Protein AF-A0A662C3Q5-F1 (afdb_monomer_lite)

Sequence (156 aa):
MKKIIKYILVFLFLGVVYLVYSNYPRLNIVTGFASKSVASGVFLANRTQESVEKGDNDFSPISKAKNKVNLSERSVTSNIYGLKKRKAIYVDGLGAILVNGNFDPKKQFDIPYRNKAPKNLPFPYGVLPQIDNEFVNIDYQVLNEAVNNAFDKGDE

pLDDT: mean 92.53, std 7.57, range [48.12, 98.62]

Foldseek 3Di:
DVVVVVVVVVVVVVVVVVVCVVCQVVQLVLFQVLFQQLLQCCVVVVDDSVCSLVPVQVDPPNNQKDWDADPVQSKIWIGHPPPDIWMWHQDPQVGIDTDDPPDDSPDDDDHDDDDPPADPDDPPVGDHDHDDDDDPPDPVVVVVVVVVVVDDPDPD

Secondary structure (DSSP, 8-state):
-HHHHHHHHHHHHHHHHHHHHHHGGGHHHHHHHHHHHHHHHHHTS---HHHHHHHTS-STTGGG-EEEEETTTTEEEEEETTEEEEEEEEETTTEEEEE-TT--TT----------PPPSSBTTTSSBPPP----TT--HHHHHHHHHHHS-----

Radius of gyration: 25.05 Å; chains: 1; bounding box: 54×50×73 Å

Structure (mmCIF, N/CA/C/O backbone):
data_AF-A0A662C3Q5-F1
#
_entry.id   AF-A0A662C3Q5-F1
#
loop_
_atom_site.group_PDB
_atom_site.id
_atom_site.type_symbol
_atom_site.label_atom_id
_atom_site.label_alt_id
_atom_site.label_comp_id
_atom_site.label_asym_id
_atom_site.label_entity_id
_atom_site.label_seq_id
_atom_site.pdbx_PDB_ins_code
_atom_site.Cartn_x
_atom_site.Cartn_y
_atom_site.Cartn_z
_atom_site.occupancy
_atom_site.B_iso_or_equiv
_atom_site.auth_seq_id
_atom_site.auth_comp_id
_atom_site.auth_asym_id
_atom_site.auth_atom_id
_atom_site.pdbx_PDB_model_num
ATOM 1 N N . MET A 1 1 ? -29.488 22.871 37.891 1.00 62.84 1 MET A N 1
ATOM 2 C CA . MET A 1 1 ? -28.095 22.567 37.477 1.00 62.84 1 MET A CA 1
ATOM 3 C C . MET A 1 1 ? -27.894 21.113 37.032 1.00 62.84 1 MET A C 1
ATOM 5 O O . MET A 1 1 ? -27.534 20.913 35.881 1.00 62.84 1 MET A O 1
ATOM 9 N N . LYS A 1 2 ? -28.212 20.088 37.846 1.00 70.94 2 LYS A N 1
ATOM 10 C CA . LYS A 1 2 ? -28.012 18.660 37.481 1.00 70.94 2 LYS A CA 1
ATOM 11 C C . LYS A 1 2 ? -28.716 18.206 36.181 1.00 70.94 2 LYS A C 1
ATOM 13 O O . LYS A 1 2 ? -28.163 17.407 35.435 1.00 70.94 2 LYS A O 1
ATOM 18 N N . LYS A 1 3 ? -29.908 18.744 35.877 1.00 80.19 3 LYS A N 1
ATOM 19 C CA . LYS A 1 3 ? -30.661 18.418 34.646 1.00 80.19 3 LYS A CA 1
ATOM 20 C C . LYS A 1 3 ? -29.983 18.946 33.371 1.00 80.19 3 LYS A C 1
ATOM 22 O O . LYS A 1 3 ? -29.932 18.230 32.384 1.00 80.19 3 LYS A O 1
ATOM 27 N N . ILE A 1 4 ? -29.413 20.153 33.411 1.00 90.00 4 ILE A N 1
ATOM 28 C CA . ILE A 1 4 ? -28.728 20.772 32.261 1.00 90.00 4 ILE A CA 1
ATOM 29 C C . ILE A 1 4 ? -27.438 20.010 31.934 1.00 90.00 4 ILE A C 1
ATOM 31 O O . ILE A 1 4 ? -27.214 19.658 30.783 1.00 90.00 4 ILE A O 1
ATOM 35 N N . ILE A 1 5 ? -26.649 19.658 32.957 1.00 93.31 5 ILE A N 1
ATOM 36 C CA . ILE A 1 5 ? -25.437 18.836 32.796 1.00 93.31 5 ILE A CA 1
ATOM 37 C C . ILE A 1 5 ? -25.773 17.479 32.161 1.00 93.31 5 ILE A C 1
ATOM 39 O O . ILE A 1 5 ? -25.057 17.026 31.272 1.00 93.31 5 ILE A O 1
ATOM 43 N N . LYS A 1 6 ? -26.894 16.854 32.555 1.00 93.06 6 LYS A N 1
ATOM 44 C CA . LYS A 1 6 ? -27.366 15.601 31.946 1.00 93.06 6 LYS A CA 1
ATOM 45 C C . LYS A 1 6 ? -27.648 15.765 30.448 1.00 93.06 6 LYS A C 1
ATOM 47 O O . LYS A 1 6 ? -27.221 14.921 29.670 1.00 93.06 6 LYS A O 1
ATOM 52 N N . TYR A 1 7 ? -28.328 16.836 30.035 1.00 94.25 7 TYR A N 1
ATOM 53 C CA . TYR A 1 7 ? -28.610 17.076 28.615 1.00 94.25 7 TYR A CA 1
ATOM 54 C C . TYR A 1 7 ? -27.348 17.386 27.804 1.00 94.25 7 TYR A C 1
ATOM 56 O O . TYR A 1 7 ? -27.207 16.867 26.701 1.00 94.25 7 TYR A O 1
ATOM 64 N N . ILE A 1 8 ? -26.401 18.147 28.365 1.00 95.69 8 ILE A N 1
ATOM 65 C CA . ILE A 1 8 ? -25.101 18.410 27.727 1.00 95.69 8 ILE A CA 1
ATOM 66 C C . ILE A 1 8 ? -24.321 17.104 27.529 1.00 95.69 8 ILE A C 1
ATOM 68 O O . ILE A 1 8 ? -23.802 16.865 26.443 1.00 95.69 8 ILE A O 1
ATOM 72 N N . LEU A 1 9 ? -24.282 16.229 28.540 1.00 95.88 9 LEU A N 1
ATOM 73 C CA . LEU A 1 9 ? -23.628 14.921 28.435 1.00 95.88 9 LEU A CA 1
ATOM 74 C C . LEU A 1 9 ? -24.273 14.033 27.367 1.00 95.88 9 LEU A C 1
ATOM 76 O O . LEU A 1 9 ? -23.558 13.390 26.605 1.00 95.88 9 LEU A O 1
ATOM 80 N N . VAL A 1 10 ? -25.606 14.016 27.281 1.00 96.50 10 VAL A N 1
ATOM 81 C CA . VAL A 1 10 ? -26.320 13.260 26.240 1.00 96.50 10 VAL A CA 1
ATOM 82 C C . VAL A 1 10 ? -26.017 13.822 24.852 1.00 96.50 10 VAL A C 1
ATOM 84 O O . VAL A 1 10 ? -25.733 13.053 23.938 1.00 96.50 10 VAL A O 1
ATOM 87 N N . PHE A 1 11 ? -26.023 15.146 24.689 1.00 96.81 11 PHE A N 1
ATOM 88 C CA . PHE A 1 11 ? -25.687 15.781 23.416 1.00 96.81 11 PHE A CA 1
ATOM 89 C C . PHE A 1 11 ? -24.241 15.486 22.995 1.00 96.81 11 PHE A C 1
ATOM 91 O O . PHE A 1 11 ? -23.999 15.094 21.855 1.00 96.81 11 PHE A O 1
ATOM 98 N N . LEU A 1 12 ? -23.288 15.589 23.927 1.00 97.00 12 LEU A N 1
ATOM 99 C CA . LEU A 1 12 ? -21.888 15.248 23.682 1.00 97.00 12 LEU A CA 1
ATOM 100 C C . LEU A 1 12 ? -21.734 13.771 23.295 1.00 97.00 12 LEU A C 1
ATOM 102 O O . LEU A 1 12 ? -21.034 13.457 22.335 1.00 97.00 12 LEU A O 1
ATOM 106 N N . PHE A 1 13 ? -22.425 12.872 23.999 1.00 97.44 13 PHE A N 1
ATOM 107 C CA . PHE A 1 13 ? -22.428 11.445 23.687 1.00 97.44 13 PHE A CA 1
ATOM 108 C C . PHE A 1 13 ? -22.960 11.172 22.274 1.00 97.44 13 PHE A C 1
ATOM 110 O O . PHE A 1 13 ? -22.309 10.467 21.504 1.00 97.44 13 PHE A O 1
ATOM 117 N N . LEU A 1 14 ? -24.090 11.778 21.895 1.00 97.81 14 LEU A N 1
ATOM 118 C CA . LEU A 1 14 ? -24.642 11.663 20.541 1.00 97.81 14 LEU A CA 1
ATOM 119 C C . LEU A 1 14 ? -23.678 12.213 19.481 1.00 97.81 14 LEU A C 1
ATOM 121 O O . LEU A 1 14 ? -23.505 11.590 18.434 1.00 97.81 14 LEU A O 1
ATOM 125 N N . GLY A 1 15 ? -23.000 13.327 19.771 1.00 97.69 15 GLY A N 1
ATOM 126 C CA . GLY A 1 15 ? -21.961 13.885 18.906 1.00 97.69 15 GLY A CA 1
ATOM 127 C C . GLY A 1 15 ? -20.800 12.912 18.679 1.00 97.69 15 GLY A C 1
ATOM 128 O O . GLY A 1 15 ? -20.399 12.683 17.537 1.00 97.69 15 GLY A O 1
ATOM 129 N N . VAL A 1 16 ? -20.300 12.273 19.741 1.00 96.94 16 VAL A N 1
ATOM 130 C CA . VAL A 1 16 ? -19.240 11.253 19.643 1.00 96.94 16 VAL A CA 1
ATOM 131 C C . VAL A 1 16 ? -19.711 10.044 18.835 1.00 96.94 16 VAL A C 1
ATOM 133 O O . VAL A 1 16 ? -18.994 9.597 17.939 1.00 96.94 16 VAL A O 1
ATOM 136 N N . VAL A 1 17 ? -20.920 9.537 19.095 1.00 97.31 17 VAL A N 1
ATOM 137 C CA . VAL A 1 17 ? -21.495 8.407 18.346 1.00 97.31 17 VAL A CA 1
ATOM 138 C C . VAL A 1 17 ? -21.590 8.734 16.856 1.00 97.31 17 VAL A C 1
ATOM 140 O O . VAL A 1 17 ? -21.173 7.925 16.027 1.00 97.31 17 VAL A O 1
ATOM 143 N N . TYR A 1 18 ? -22.066 9.930 16.504 1.00 97.00 18 TYR A N 1
ATOM 144 C CA . TYR A 1 18 ? -22.150 10.377 15.116 1.00 97.00 18 TYR A CA 1
ATOM 145 C C . TYR A 1 18 ? -20.771 10.479 14.447 1.00 97.00 18 TYR A C 1
ATOM 147 O O . TYR A 1 18 ? -20.586 10.000 13.323 1.00 97.00 18 TYR A O 1
ATOM 155 N N . LEU A 1 19 ? -19.776 11.054 15.132 1.00 96.00 19 LEU A N 1
ATOM 156 C CA . LEU A 1 19 ? -18.408 11.153 14.615 1.00 96.00 19 LEU A CA 1
ATOM 157 C C . LEU A 1 19 ? -17.785 9.775 14.384 1.00 96.00 19 LEU A C 1
ATOM 159 O O . LEU A 1 19 ? -17.185 9.547 13.333 1.00 96.00 19 LEU A O 1
ATOM 163 N N . VAL A 1 20 ? -17.953 8.842 15.323 1.00 93.25 20 VAL A N 1
ATOM 164 C CA . VAL A 1 20 ? -17.464 7.467 15.167 1.00 93.25 20 VAL A CA 1
ATOM 165 C C . VAL A 1 20 ? -18.172 6.790 14.000 1.00 93.25 20 VAL A C 1
ATOM 167 O O . VAL A 1 20 ? -17.503 6.277 13.108 1.00 93.25 20 VAL A O 1
ATOM 170 N N . TYR A 1 21 ? -19.504 6.836 13.955 1.00 94.81 21 TYR A N 1
ATOM 171 C CA . TYR A 1 21 ? -20.299 6.201 12.904 1.00 94.81 21 TYR A CA 1
ATOM 172 C C . TYR A 1 21 ? -19.930 6.709 11.503 1.00 94.81 21 TYR A C 1
ATOM 174 O O . TYR A 1 21 ? -19.677 5.912 10.600 1.00 94.81 21 TYR A O 1
ATOM 182 N N . SER A 1 22 ? -19.820 8.028 11.334 1.00 94.38 22 SER A N 1
ATOM 183 C CA . SER A 1 22 ? -19.489 8.653 10.047 1.00 94.38 22 SER A CA 1
ATOM 184 C C . SER A 1 22 ? -18.049 8.387 9.589 1.00 94.38 22 SER A C 1
ATOM 186 O O . SER A 1 22 ? -17.797 8.259 8.389 1.00 94.38 22 SER A O 1
ATOM 188 N N . ASN A 1 23 ? -17.092 8.262 10.515 1.00 92.00 23 ASN A N 1
ATOM 189 C CA . ASN A 1 23 ? -15.682 8.036 10.176 1.00 92.00 23 ASN A CA 1
ATOM 190 C C . ASN A 1 23 ? -15.285 6.554 10.124 1.00 92.00 23 ASN A C 1
ATOM 192 O O . ASN A 1 23 ? -14.289 6.213 9.485 1.00 92.00 23 ASN A O 1
ATOM 196 N N . TYR A 1 24 ? -16.049 5.652 10.738 1.00 92.50 24 TYR A N 1
ATOM 197 C CA . TYR A 1 24 ? -15.711 4.229 10.811 1.00 92.50 24 TYR A CA 1
ATOM 198 C C . TYR A 1 24 ? -15.526 3.544 9.440 1.00 92.50 24 TYR A C 1
ATOM 200 O O . TYR A 1 24 ? -14.585 2.754 9.298 1.00 92.50 24 TYR A O 1
ATOM 208 N N . PRO A 1 25 ? -16.324 3.842 8.391 1.00 92.00 25 PRO A N 1
ATOM 209 C CA . PRO A 1 25 ? -16.086 3.297 7.055 1.00 92.00 25 PRO A CA 1
ATOM 210 C C . PRO A 1 25 ? -14.756 3.748 6.438 1.00 92.00 25 PRO A C 1
ATOM 212 O O . PRO A 1 25 ? -14.136 2.972 5.711 1.00 92.00 25 PRO A O 1
ATOM 215 N N . ARG A 1 26 ? -14.278 4.960 6.765 1.00 93.62 26 ARG A N 1
ATOM 216 C CA . ARG A 1 26 ? -13.024 5.526 6.228 1.00 93.62 26 ARG A CA 1
ATOM 217 C C . ARG A 1 26 ? -11.806 4.710 6.644 1.00 93.62 26 ARG A C 1
ATOM 219 O O . ARG A 1 26 ? -10.853 4.602 5.880 1.00 93.62 26 ARG A O 1
ATOM 226 N N . LEU A 1 27 ? -11.868 4.050 7.802 1.00 94.94 27 LEU A N 1
ATOM 227 C CA . LEU A 1 27 ? -10.807 3.157 8.269 1.00 94.94 27 LEU A CA 1
ATOM 228 C C . LEU A 1 27 ? -10.529 2.006 7.285 1.00 94.94 27 LEU A C 1
ATOM 230 O O . LEU A 1 27 ? -9.403 1.525 7.242 1.00 94.94 27 LEU A O 1
ATOM 234 N N . ASN A 1 28 ? -11.507 1.593 6.462 1.00 94.00 28 ASN A N 1
ATOM 235 C CA . ASN A 1 28 ? -11.276 0.595 5.409 1.00 94.00 28 ASN A CA 1
ATOM 236 C C . ASN A 1 28 ? -10.279 1.077 4.354 1.00 94.00 28 ASN A C 1
ATOM 238 O O . ASN A 1 28 ? -9.499 0.272 3.853 1.00 94.00 28 ASN A O 1
ATOM 242 N N . ILE A 1 29 ? -10.332 2.365 4.007 1.00 94.94 29 ILE A N 1
ATOM 243 C CA . ILE A 1 29 ? -9.420 2.970 3.035 1.00 94.94 29 ILE A CA 1
ATOM 244 C C . ILE A 1 29 ? -8.031 3.040 3.654 1.00 94.94 29 ILE A C 1
ATOM 246 O O . ILE A 1 29 ? -7.075 2.615 3.023 1.00 94.94 29 ILE A O 1
ATOM 250 N N . VAL A 1 30 ? -7.933 3.472 4.915 1.00 96.94 30 VAL A N 1
ATOM 251 C CA . VAL A 1 30 ? -6.656 3.575 5.635 1.00 96.94 30 VAL A CA 1
ATOM 252 C C . VAL A 1 30 ? -5.921 2.238 5.666 1.00 96.94 30 VAL A C 1
ATOM 254 O O . VAL A 1 30 ? -4.784 2.129 5.217 1.00 96.94 30 VAL A O 1
ATOM 257 N N . THR A 1 31 ? -6.581 1.192 6.160 1.00 97.31 31 THR A N 1
ATOM 258 C CA . THR A 1 31 ? -5.940 -0.115 6.328 1.00 97.31 31 THR A CA 1
ATOM 259 C C . THR A 1 31 ? -5.805 -0.867 5.002 1.00 97.31 31 THR A C 1
ATOM 261 O O . THR A 1 31 ? -4.839 -1.605 4.809 1.00 97.31 31 THR A O 1
ATOM 264 N N . GLY A 1 32 ? -6.726 -0.667 4.055 1.00 97.31 32 GLY A N 1
ATOM 265 C CA . GLY A 1 32 ? -6.627 -1.221 2.703 1.00 97.31 32 GLY A CA 1
ATOM 266 C C . GLY A 1 32 ? -5.473 -0.613 1.907 1.00 97.31 32 GLY A C 1
ATOM 267 O O . GLY A 1 32 ? -4.665 -1.345 1.343 1.00 97.31 32 GLY A O 1
ATOM 268 N N . PHE A 1 33 ? -5.347 0.713 1.911 1.00 97.56 33 PHE A N 1
ATOM 269 C CA . PHE A 1 33 ? -4.244 1.410 1.257 1.00 97.56 33 PHE A CA 1
ATOM 270 C C . PHE A 1 33 ? -2.902 1.002 1.867 1.00 97.56 33 PHE A C 1
ATOM 272 O O . PHE A 1 33 ? -2.037 0.528 1.138 1.00 97.56 33 PHE A O 1
ATOM 279 N N . ALA A 1 34 ? -2.761 1.082 3.196 1.00 98.12 34 ALA A N 1
ATOM 280 C CA . ALA A 1 34 ? -1.510 0.749 3.876 1.00 98.12 34 ALA A CA 1
ATOM 281 C C . ALA A 1 34 ? -1.061 -0.695 3.587 1.00 98.12 34 ALA A C 1
ATOM 283 O O . ALA A 1 34 ? 0.083 -0.918 3.195 1.00 98.12 34 ALA A O 1
ATOM 284 N N . SER A 1 35 ? -1.969 -1.677 3.691 1.00 98.38 35 SER A N 1
ATOM 285 C CA . SER A 1 35 ? -1.626 -3.082 3.410 1.00 98.38 35 SER A CA 1
ATOM 286 C C . SER A 1 35 ? -1.203 -3.297 1.961 1.00 98.38 35 SER A C 1
ATOM 288 O O . SER A 1 35 ? -0.221 -3.995 1.716 1.00 98.38 35 SER A O 1
ATOM 290 N N . LYS A 1 36 ? -1.905 -2.690 0.997 1.00 98.19 36 LYS A N 1
ATOM 291 C CA . LYS A 1 36 ? -1.580 -2.827 -0.427 1.00 98.19 36 LYS A CA 1
ATOM 292 C C . LYS A 1 36 ? -0.280 -2.111 -0.799 1.00 98.19 36 LYS A C 1
ATOM 294 O O . LYS A 1 36 ? 0.522 -2.690 -1.527 1.00 98.19 36 LYS A O 1
ATOM 299 N N . SER A 1 37 ? -0.071 -0.901 -0.283 1.00 98.31 37 SER A N 1
ATOM 300 C CA . SER A 1 37 ? 1.146 -0.107 -0.479 1.00 98.31 37 SER A CA 1
ATOM 301 C C . SER A 1 37 ? 2.375 -0.862 0.035 1.00 98.31 37 SER A C 1
ATOM 303 O O . SER A 1 37 ? 3.280 -1.167 -0.741 1.00 98.31 37 SER A O 1
ATOM 305 N N . VAL A 1 38 ? 2.349 -1.319 1.297 1.00 98.62 38 VAL A N 1
ATOM 306 C CA . VAL A 1 38 ? 3.453 -2.103 1.879 1.00 98.62 38 VAL A CA 1
ATOM 307 C C . VAL A 1 38 ? 3.649 -3.432 1.149 1.00 98.62 38 VAL A C 1
ATOM 309 O O . VAL A 1 38 ? 4.785 -3.797 0.866 1.00 98.62 38 VAL A O 1
ATOM 312 N N . ALA A 1 39 ? 2.579 -4.148 0.783 1.00 98.62 39 ALA A N 1
ATOM 313 C C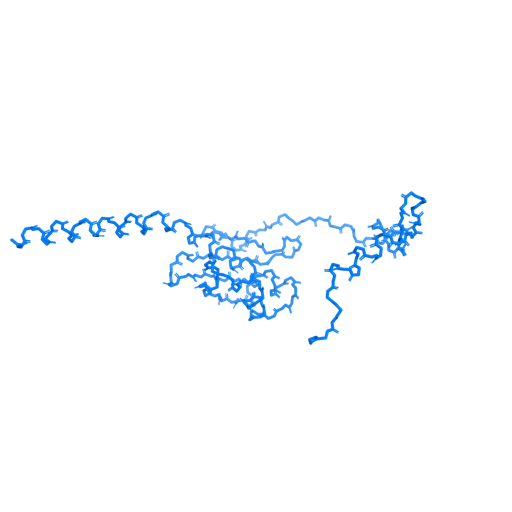A . ALA A 1 39 ? 2.715 -5.391 0.019 1.00 98.62 39 ALA A CA 1
ATOM 314 C C . ALA A 1 39 ? 3.388 -5.162 -1.342 1.00 98.62 39 ALA A C 1
ATOM 316 O O . ALA A 1 39 ? 4.239 -5.952 -1.744 1.00 98.62 39 ALA A O 1
ATOM 317 N N . SER A 1 40 ? 3.036 -4.081 -2.041 1.00 98.25 40 SER A N 1
ATOM 318 C CA . SER A 1 40 ? 3.673 -3.722 -3.307 1.00 98.25 40 SER A CA 1
ATOM 319 C C . SER A 1 40 ? 5.141 -3.358 -3.094 1.00 98.25 40 SER A C 1
ATOM 321 O O . SER A 1 40 ? 6.014 -3.942 -3.726 1.00 98.25 40 SER A O 1
ATOM 323 N N . GLY A 1 41 ? 5.444 -2.453 -2.164 1.00 98.25 41 GLY A N 1
ATOM 324 C CA . GLY A 1 41 ? 6.823 -2.037 -1.920 1.00 98.25 41 GLY A CA 1
ATOM 325 C C . GLY A 1 41 ? 7.733 -3.195 -1.496 1.00 98.25 41 GLY A C 1
ATOM 326 O O . GLY A 1 41 ? 8.841 -3.318 -2.011 1.00 98.25 41 GLY A O 1
ATOM 327 N N . VAL A 1 42 ? 7.245 -4.097 -0.640 1.00 98.44 42 VAL A N 1
ATOM 328 C CA . VAL A 1 42 ? 8.033 -5.238 -0.154 1.00 98.44 42 VAL A CA 1
ATOM 329 C C . VAL A 1 42 ? 8.192 -6.331 -1.211 1.00 98.44 42 VAL A C 1
ATOM 331 O O . VAL A 1 42 ? 9.307 -6.783 -1.444 1.00 98.44 42 VAL A O 1
ATOM 334 N N . PHE A 1 43 ? 7.108 -6.772 -1.860 1.00 98.38 43 PHE A N 1
ATOM 335 C CA . PHE A 1 43 ? 7.153 -7.963 -2.722 1.00 98.38 43 PHE A CA 1
ATOM 336 C C . PHE A 1 43 ? 7.358 -7.673 -4.211 1.00 98.38 43 PHE A C 1
ATOM 338 O O . PHE A 1 43 ? 7.813 -8.563 -4.927 1.00 98.38 43 PHE A O 1
ATOM 345 N N . LEU A 1 44 ? 7.013 -6.469 -4.685 1.00 97.19 44 LEU A N 1
ATOM 346 C CA . LEU A 1 44 ? 7.271 -6.045 -6.067 1.00 97.19 44 LEU A CA 1
ATOM 347 C C . LEU A 1 44 ? 8.600 -5.300 -6.175 1.00 97.19 44 LEU A C 1
ATOM 349 O O . LEU A 1 44 ? 9.404 -5.600 -7.051 1.00 97.19 44 LEU A O 1
ATOM 353 N N . ALA A 1 45 ? 8.803 -4.308 -5.305 1.00 97.50 45 ALA A N 1
ATOM 354 C CA . ALA A 1 45 ? 9.935 -3.388 -5.390 1.00 97.50 45 ALA A CA 1
ATOM 355 C C . ALA A 1 45 ? 11.128 -3.792 -4.508 1.00 97.50 45 ALA A C 1
ATOM 357 O O . ALA A 1 45 ? 12.134 -3.090 -4.505 1.00 97.50 45 ALA A O 1
ATOM 358 N N . ASN A 1 46 ? 11.033 -4.904 -3.767 1.00 97.38 46 ASN A N 1
ATOM 359 C CA . ASN A 1 46 ? 12.078 -5.397 -2.860 1.00 97.38 46 ASN A CA 1
ATOM 360 C C . ASN A 1 46 ? 12.564 -4.347 -1.839 1.00 97.38 46 ASN A C 1
ATOM 362 O O . ASN A 1 46 ? 13.728 -4.344 -1.441 1.00 97.38 46 ASN A O 1
ATOM 366 N N . ARG A 1 47 ? 11.676 -3.445 -1.406 1.00 97.94 47 ARG A N 1
ATOM 367 C CA . ARG A 1 47 ? 11.956 -2.451 -0.360 1.00 97.94 47 ARG A CA 1
ATOM 368 C C . ARG A 1 47 ? 11.700 -3.038 1.025 1.00 97.94 47 ARG A C 1
ATOM 370 O O . ARG A 1 47 ? 10.916 -3.971 1.199 1.00 97.94 47 ARG A O 1
ATOM 377 N N . THR A 1 48 ? 12.324 -2.455 2.044 1.00 98.25 48 THR A N 1
ATOM 378 C CA . THR A 1 48 ? 11.994 -2.776 3.438 1.00 98.25 48 THR A CA 1
ATOM 379 C C . THR A 1 48 ? 10.612 -2.228 3.801 1.00 98.25 48 THR A C 1
ATOM 381 O O . THR A 1 48 ? 10.174 -1.216 3.251 1.00 98.25 48 THR A O 1
ATOM 384 N N . GLN A 1 49 ? 9.929 -2.865 4.761 1.00 98.12 49 GLN A N 1
ATOM 385 C CA . GLN A 1 49 ? 8.654 -2.356 5.287 1.00 98.12 49 GLN A CA 1
ATOM 386 C C . GLN A 1 49 ? 8.792 -0.899 5.755 1.00 98.12 49 GLN A C 1
ATOM 388 O O . GLN A 1 49 ? 7.969 -0.062 5.401 1.00 98.12 49 GLN A O 1
ATOM 393 N N . GLU A 1 50 ? 9.859 -0.597 6.496 1.00 98.00 50 GLU A N 1
ATOM 394 C CA . GLU A 1 50 ? 10.121 0.735 7.042 1.00 98.00 50 GLU A CA 1
ATOM 395 C C . GLU A 1 50 ? 10.294 1.800 5.951 1.00 98.00 50 GLU A C 1
ATOM 397 O O . GLU A 1 50 ? 9.754 2.895 6.081 1.00 98.00 50 GLU A O 1
ATOM 402 N N . SER A 1 51 ? 10.992 1.480 4.854 1.00 98.12 51 SER A N 1
ATOM 403 C CA . SER A 1 51 ? 11.162 2.407 3.728 1.00 98.12 51 SER A CA 1
ATOM 404 C C . SER A 1 51 ? 9.818 2.804 3.118 1.00 98.12 51 SER A C 1
ATOM 406 O O . SER A 1 51 ? 9.614 3.969 2.792 1.00 98.12 51 SER A O 1
ATOM 408 N N . VAL A 1 52 ? 8.892 1.853 2.977 1.00 98.25 52 VAL A N 1
ATOM 409 C CA . VAL A 1 52 ? 7.550 2.126 2.440 1.00 98.25 52 VAL A CA 1
ATOM 410 C C . VAL A 1 52 ? 6.705 2.884 3.462 1.00 98.25 52 VAL A C 1
ATOM 412 O O . VAL A 1 52 ? 5.971 3.799 3.106 1.00 98.25 52 VAL A O 1
ATOM 415 N N . GLU A 1 53 ? 6.816 2.538 4.745 1.00 98.06 53 GLU A N 1
ATOM 416 C CA . GLU A 1 53 ? 6.087 3.219 5.817 1.00 98.06 53 GLU A CA 1
ATOM 417 C C . GLU A 1 53 ? 6.485 4.690 5.968 1.00 98.06 53 GLU A C 1
ATOM 419 O O . GLU A 1 53 ? 5.610 5.527 6.170 1.00 98.06 53 GLU A O 1
ATOM 424 N N . LYS A 1 54 ? 7.780 4.996 5.844 1.00 97.44 54 LYS A N 1
ATOM 425 C CA . LYS A 1 54 ? 8.328 6.351 5.989 1.00 97.44 54 LYS A CA 1
ATOM 426 C C . LYS A 1 54 ? 8.372 7.163 4.696 1.00 97.44 54 LYS A C 1
ATOM 428 O O . LYS A 1 54 ? 8.522 8.370 4.784 1.00 97.44 54 LYS A O 1
ATOM 433 N N . GLY A 1 55 ? 8.308 6.519 3.532 1.00 96.44 55 GLY A N 1
ATOM 434 C CA . GLY A 1 55 ? 8.361 7.206 2.239 1.00 96.44 55 GLY A CA 1
ATOM 435 C C . GLY A 1 55 ? 7.002 7.336 1.557 1.00 96.44 55 GLY A C 1
ATOM 436 O O . GLY A 1 55 ? 6.686 8.384 1.013 1.00 96.44 55 GLY A O 1
ATOM 437 N N . ASP A 1 56 ? 6.190 6.276 1.587 1.00 96.31 56 ASP A N 1
ATOM 438 C CA . ASP A 1 56 ? 4.974 6.195 0.767 1.00 96.31 56 ASP A CA 1
ATOM 439 C C . ASP A 1 56 ? 3.697 6.315 1.619 1.00 96.31 56 ASP A C 1
ATOM 441 O O . ASP A 1 56 ? 2.623 6.627 1.108 1.00 96.31 56 ASP A O 1
ATOM 445 N N . ASN A 1 57 ? 3.791 6.019 2.919 1.00 97.44 57 ASN A N 1
ATOM 446 C CA . ASN A 1 57 ? 2.665 5.948 3.856 1.00 97.44 57 ASN A CA 1
ATOM 447 C C . ASN A 1 57 ? 2.804 6.932 5.034 1.00 97.44 57 ASN A C 1
ATOM 449 O O . ASN A 1 57 ? 2.092 6.794 6.030 1.00 97.44 57 ASN A O 1
ATOM 453 N N . ASP A 1 58 ? 3.711 7.899 4.947 1.00 97.06 58 ASP A N 1
ATOM 454 C CA . ASP A 1 58 ? 4.099 8.815 6.027 1.00 97.06 58 ASP A CA 1
ATOM 455 C C . ASP A 1 58 ? 3.056 9.906 6.335 1.00 97.06 58 ASP A C 1
ATOM 457 O O . ASP A 1 58 ? 3.082 10.541 7.392 1.00 97.06 58 ASP A O 1
ATOM 461 N N . PHE A 1 59 ? 2.050 10.059 5.480 1.00 96.31 59 PHE A N 1
ATOM 462 C CA . PHE A 1 59 ? 0.989 11.044 5.644 1.00 96.31 59 PHE A CA 1
ATOM 463 C C . PHE A 1 59 ? -0.220 10.525 6.442 1.00 96.31 59 PHE A C 1
ATOM 465 O O . PHE A 1 59 ? -0.632 9.361 6.385 1.00 96.31 59 PHE A O 1
ATOM 472 N N . SER A 1 60 ? -0.861 11.427 7.192 1.00 94.38 60 SER A N 1
ATOM 473 C CA . SER A 1 60 ? -2.098 11.115 7.917 1.00 94.38 60 SER A CA 1
ATOM 474 C C . SER A 1 60 ? -3.282 10.970 6.947 1.00 94.38 60 SER A C 1
ATOM 476 O O . SER A 1 60 ? -3.426 11.785 6.040 1.00 94.38 60 SER A O 1
ATOM 478 N N . PRO A 1 61 ? -4.205 10.014 7.166 1.00 93.38 61 PRO A N 1
ATOM 479 C CA . PRO A 1 61 ? -4.276 9.078 8.294 1.00 93.38 61 PRO A CA 1
ATOM 480 C C . PRO A 1 61 ? -3.562 7.735 8.061 1.00 93.38 61 PRO A C 1
ATOM 482 O O . PRO A 1 61 ? -3.673 6.857 8.917 1.00 93.38 61 PRO A O 1
ATOM 485 N N . ILE A 1 62 ? -2.873 7.549 6.932 1.00 96.81 62 ILE A N 1
ATOM 486 C CA . ILE A 1 62 ? -2.238 6.279 6.553 1.00 96.81 62 ILE A CA 1
ATOM 487 C C . ILE A 1 62 ? -1.121 5.899 7.525 1.00 96.81 62 ILE A C 1
ATOM 489 O O . ILE A 1 62 ? -1.096 4.758 7.987 1.00 96.81 62 ILE A O 1
ATOM 493 N N . SER A 1 63 ? -0.300 6.865 7.938 1.00 96.12 63 SER A N 1
ATOM 494 C CA . SER A 1 63 ? 0.806 6.665 8.887 1.00 96.12 63 SER A CA 1
ATOM 495 C C . SER A 1 63 ? 0.379 6.141 10.262 1.00 96.12 63 SER A C 1
ATOM 497 O O . SER A 1 63 ? 1.197 5.643 11.031 1.00 96.12 63 SER A O 1
ATOM 499 N N . LYS A 1 64 ? -0.920 6.199 10.587 1.00 95.38 64 LYS A N 1
ATOM 500 C CA . LYS A 1 64 ? -1.486 5.649 11.832 1.00 95.38 64 LYS A CA 1
ATOM 501 C C . LYS A 1 64 ? -1.767 4.144 11.749 1.00 95.38 64 LYS A C 1
ATOM 503 O O . LYS A 1 64 ? -2.099 3.529 12.767 1.00 95.38 64 LYS A O 1
ATOM 508 N N . ALA A 1 65 ? -1.699 3.547 10.561 1.00 97.00 65 ALA A N 1
ATOM 509 C CA . ALA A 1 65 ? -1.880 2.116 10.380 1.00 97.00 65 ALA A CA 1
ATOM 510 C C . ALA A 1 65 ? -0.649 1.342 10.869 1.00 97.00 65 ALA A C 1
ATOM 512 O O . ALA A 1 65 ? 0.489 1.717 10.615 1.00 97.00 65 ALA A O 1
ATOM 513 N N . LYS A 1 66 ? -0.884 0.214 11.538 1.00 97.81 66 LYS A N 1
ATOM 514 C CA . LYS A 1 66 ? 0.154 -0.756 11.892 1.00 97.81 66 LYS A CA 1
ATOM 515 C C . LYS A 1 66 ? 0.142 -1.887 10.879 1.00 97.81 66 LYS A C 1
ATOM 517 O O . LYS A 1 66 ? -0.883 -2.565 10.749 1.00 97.81 66 LYS A O 1
ATOM 522 N N . ASN A 1 67 ? 1.269 -2.102 10.209 1.00 98.12 67 ASN A N 1
ATOM 523 C CA . ASN A 1 67 ? 1.423 -3.127 9.184 1.00 98.12 67 ASN A C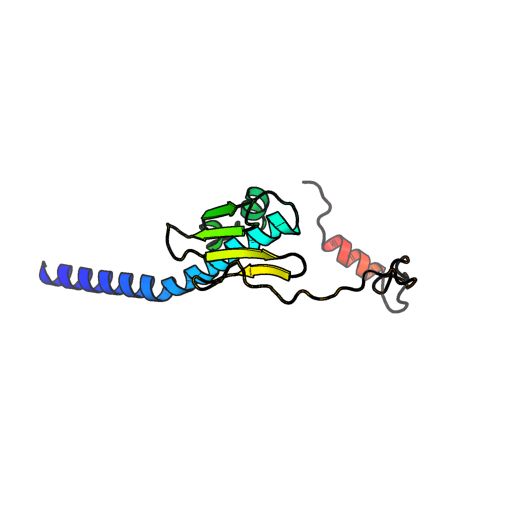A 1
ATOM 524 C C . ASN A 1 67 ? 2.226 -4.317 9.722 1.00 98.12 67 ASN A C 1
ATOM 526 O O . ASN A 1 67 ? 3.144 -4.169 10.526 1.00 98.12 67 ASN A O 1
ATOM 530 N N . LYS A 1 68 ? 1.866 -5.518 9.275 1.00 98.19 68 LYS A N 1
ATOM 531 C CA . LYS A 1 68 ? 2.585 -6.757 9.564 1.00 98.19 68 LYS A CA 1
ATOM 532 C C . LYS A 1 68 ? 2.808 -7.511 8.264 1.00 98.19 68 LYS A C 1
ATOM 534 O O . LYS A 1 68 ? 1.842 -8.000 7.672 1.00 98.19 68 LYS A O 1
ATOM 539 N N . VAL A 1 69 ? 4.067 -7.610 7.853 1.00 98.56 69 VAL A N 1
ATOM 540 C CA . VAL A 1 69 ? 4.499 -8.411 6.705 1.00 98.56 69 VAL A CA 1
ATOM 541 C C . VAL A 1 69 ? 4.606 -9.884 7.111 1.00 98.56 69 VAL A C 1
ATOM 543 O O . VAL A 1 69 ? 5.129 -10.220 8.171 1.00 98.56 69 VAL A O 1
ATOM 546 N N . ASN A 1 70 ? 4.104 -10.769 6.255 1.00 97.94 70 ASN A N 1
ATOM 547 C CA . ASN A 1 70 ? 4.322 -12.207 6.304 1.00 97.94 70 ASN A CA 1
ATOM 548 C C . ASN A 1 70 ? 5.018 -12.619 5.002 1.00 97.94 70 ASN A C 1
ATOM 550 O O . ASN A 1 70 ? 4.399 -12.619 3.937 1.00 97.94 70 ASN A O 1
ATOM 554 N N . LEU A 1 71 ? 6.306 -12.952 5.100 1.00 97.06 71 LEU A N 1
ATOM 555 C CA . LEU A 1 71 ? 7.132 -13.317 3.948 1.00 97.06 71 LEU A CA 1
ATOM 556 C C . LEU A 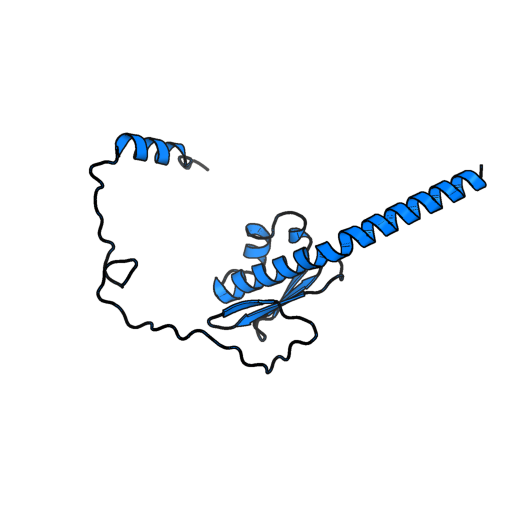1 71 ? 6.716 -14.662 3.343 1.00 97.06 71 LEU A C 1
ATOM 558 O O . LEU A 1 71 ? 6.708 -14.802 2.124 1.00 97.06 71 LEU A O 1
ATOM 562 N N . SER A 1 72 ? 6.312 -15.623 4.176 1.00 95.56 72 SER A N 1
ATOM 563 C CA . SER A 1 72 ? 5.934 -16.972 3.742 1.00 95.56 72 SER A CA 1
ATOM 564 C C . SER A 1 72 ? 4.639 -16.970 2.927 1.00 95.56 72 SER A C 1
ATOM 566 O O . SER A 1 72 ? 4.552 -17.622 1.895 1.00 95.56 72 SER A O 1
ATOM 568 N N . GLU A 1 73 ? 3.644 -16.189 3.352 1.00 94.25 73 GLU A N 1
ATOM 569 C CA . GLU A 1 73 ? 2.382 -16.014 2.615 1.00 94.25 73 GLU A CA 1
ATOM 570 C C . GLU A 1 73 ? 2.449 -14.915 1.544 1.00 94.25 73 GLU A C 1
ATOM 572 O O . GLU A 1 73 ? 1.436 -14.636 0.902 1.00 94.25 73 GLU A O 1
ATOM 577 N N . ARG A 1 74 ? 3.592 -14.226 1.411 1.00 97.00 74 ARG A N 1
ATOM 578 C CA . ARG A 1 74 ? 3.754 -13.003 0.606 1.00 97.00 74 ARG A CA 1
ATOM 579 C C . ARG A 1 74 ? 2.587 -12.031 0.807 1.00 97.00 74 ARG A C 1
ATOM 581 O O . ARG A 1 74 ? 1.938 -11.584 -0.139 1.00 97.00 74 ARG A O 1
ATOM 588 N N . SER A 1 75 ? 2.270 -11.747 2.070 1.00 97.69 75 SER A N 1
ATOM 589 C CA . SER A 1 75 ? 1.103 -10.947 2.439 1.00 97.69 75 SER A CA 1
ATOM 590 C C . SER A 1 75 ? 1.416 -9.869 3.463 1.00 97.69 75 SER A C 1
ATOM 592 O O . SER A 1 75 ? 2.382 -9.956 4.218 1.00 97.69 75 SER A O 1
ATOM 594 N N . VAL A 1 76 ? 0.575 -8.839 3.499 1.00 98.50 76 VAL A N 1
ATOM 595 C CA . VAL A 1 76 ? 0.629 -7.774 4.498 1.00 98.50 76 VAL A CA 1
ATOM 596 C C . VAL A 1 76 ? -0.741 -7.581 5.106 1.00 98.50 76 VAL A C 1
ATOM 598 O O . VAL A 1 76 ? -1.755 -7.507 4.417 1.00 98.50 76 VAL A O 1
ATOM 601 N N . THR A 1 77 ? -0.767 -7.493 6.426 1.00 98.06 77 THR A N 1
ATOM 602 C CA . THR A 1 77 ? -1.967 -7.191 7.193 1.00 98.06 77 THR A CA 1
ATOM 603 C C . THR A 1 77 ? -1.826 -5.836 7.859 1.00 98.06 77 THR A C 1
ATOM 605 O O . THR A 1 77 ? -0.843 -5.606 8.557 1.00 98.06 77 THR A O 1
ATOM 608 N N . SER A 1 78 ? -2.850 -4.996 7.738 1.00 98.06 78 SER A N 1
ATOM 609 C CA . SER A 1 78 ? -2.872 -3.663 8.338 1.00 98.06 78 SER A CA 1
ATOM 610 C C . SER A 1 78 ? -4.119 -3.448 9.178 1.00 98.06 78 SER A C 1
ATOM 612 O O . SER A 1 78 ? -5.205 -3.935 8.857 1.00 98.06 78 SER A O 1
ATOM 614 N N . ASN A 1 79 ? -3.966 -2.720 10.277 1.00 96.81 79 ASN A N 1
ATOM 615 C CA . ASN A 1 79 ? -5.061 -2.293 11.145 1.00 96.81 79 ASN A CA 1
ATOM 616 C C . ASN A 1 79 ? -4.738 -0.927 11.758 1.00 96.81 79 ASN A C 1
ATOM 618 O O . ASN A 1 79 ? -3.579 -0.527 11.799 1.00 96.81 79 ASN A O 1
ATOM 622 N N . ILE A 1 80 ? -5.752 -0.229 12.255 1.00 94.50 80 ILE A N 1
ATOM 623 C CA . ILE A 1 80 ? -5.577 1.035 12.976 1.00 94.50 80 ILE A CA 1
ATOM 624 C C . ILE A 1 80 ? -6.189 0.882 14.363 1.00 94.50 80 ILE A C 1
ATOM 626 O O . ILE A 1 80 ? -7.377 0.599 14.491 1.00 94.50 80 ILE A O 1
ATOM 630 N N . TYR A 1 81 ? -5.360 0.980 15.403 1.00 88.25 81 TYR A N 1
ATOM 631 C CA . TYR A 1 81 ? -5.761 0.737 16.797 1.00 88.25 81 TYR A CA 1
ATOM 632 C C . TYR A 1 81 ? -6.495 -0.606 17.018 1.00 88.25 81 TYR A C 1
ATOM 634 O O . TYR A 1 81 ? -7.419 -0.689 17.820 1.00 88.25 81 TYR A O 1
ATOM 642 N N . GLY A 1 82 ? -6.134 -1.661 16.273 1.00 88.38 82 GLY A N 1
ATOM 643 C CA . GLY A 1 82 ? -6.816 -2.963 16.329 1.00 88.38 82 GLY A CA 1
ATOM 644 C C . GLY A 1 82 ? -8.153 -3.028 15.574 1.00 88.38 82 GLY A C 1
ATOM 645 O O . GLY A 1 82 ? -8.765 -4.091 15.496 1.00 88.38 82 GLY A O 1
ATOM 646 N N . LEU A 1 83 ? -8.599 -1.927 14.966 1.00 91.06 83 LEU A N 1
ATOM 647 C CA . LEU A 1 83 ? -9.847 -1.835 14.212 1.00 91.06 83 LEU A CA 1
ATOM 648 C C . LEU A 1 83 ? -9.626 -2.068 12.711 1.00 91.06 83 LEU A C 1
ATOM 650 O O . LEU A 1 83 ? -8.545 -1.828 12.167 1.00 91.06 83 LEU A O 1
ATOM 654 N N . LYS A 1 84 ? -10.699 -2.508 12.035 1.00 92.19 84 LYS A N 1
ATOM 655 C CA . LYS A 1 84 ? -10.813 -2.632 10.568 1.00 92.19 84 LYS A CA 1
ATOM 656 C C . LYS A 1 84 ? -9.589 -3.260 9.893 1.00 92.19 84 LYS A C 1
ATOM 658 O O . LYS A 1 84 ? -9.008 -2.692 8.972 1.00 92.19 84 LYS A O 1
ATOM 663 N N . LYS A 1 85 ? -9.232 -4.468 10.329 1.00 95.50 85 LYS A N 1
ATOM 664 C CA . LYS A 1 85 ? -8.158 -5.268 9.734 1.00 95.50 85 LYS A CA 1
ATOM 665 C C . LYS A 1 85 ? -8.390 -5.482 8.231 1.00 95.50 85 LYS A C 1
ATOM 667 O O . LYS A 1 85 ? -9.468 -5.918 7.825 1.00 95.50 85 LYS A O 1
ATOM 672 N N . ARG A 1 86 ? -7.370 -5.211 7.419 1.00 97.06 86 ARG A N 1
ATOM 673 C CA . ARG A 1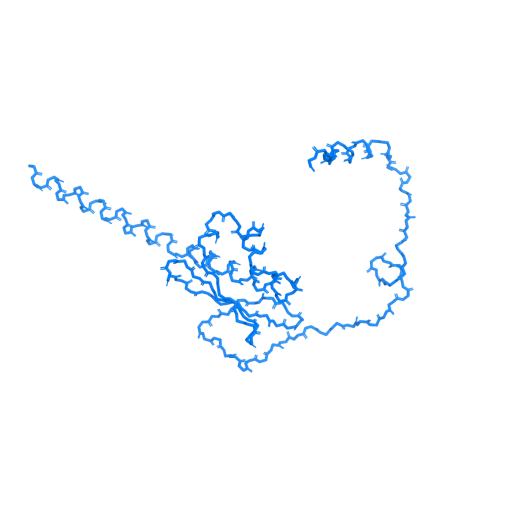 86 ? -7.334 -5.501 5.977 1.00 97.06 86 ARG A CA 1
ATOM 674 C C . ARG A 1 86 ? -6.064 -6.264 5.636 1.00 97.06 86 ARG A C 1
ATOM 676 O O . ARG A 1 86 ? -5.051 -6.109 6.314 1.00 97.06 86 ARG A O 1
ATOM 683 N N . LYS A 1 87 ? -6.151 -7.128 4.626 1.00 97.62 87 LYS A N 1
ATOM 684 C CA . LYS A 1 87 ? -5.046 -7.965 4.162 1.00 97.62 87 LYS A CA 1
ATOM 685 C C . LYS A 1 87 ? -4.853 -7.747 2.667 1.00 97.62 87 LYS A C 1
ATOM 687 O O . LYS A 1 87 ? -5.823 -7.782 1.910 1.00 97.62 87 LYS A O 1
ATOM 692 N N . ALA A 1 88 ? -3.605 -7.556 2.271 1.00 98.25 88 ALA A N 1
ATOM 693 C CA . ALA A 1 88 ? -3.159 -7.629 0.894 1.00 98.25 88 ALA A CA 1
ATOM 694 C C . ALA A 1 88 ? -2.274 -8.866 0.721 1.00 98.25 88 ALA A C 1
ATOM 696 O O . ALA A 1 88 ? -1.501 -9.201 1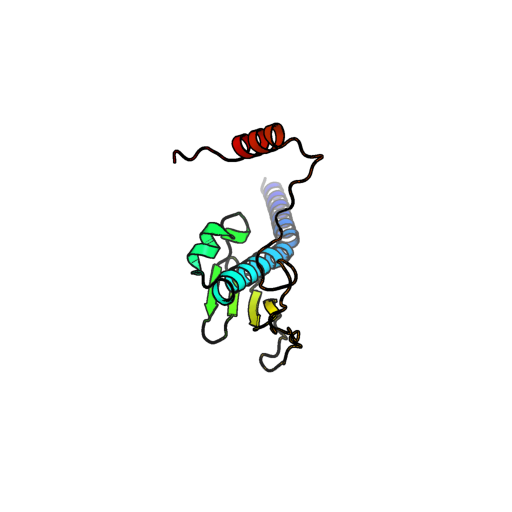.619 1.00 98.25 88 ALA A O 1
ATOM 697 N N . ILE A 1 89 ? -2.386 -9.542 -0.414 1.00 97.44 89 ILE A N 1
ATOM 698 C CA . ILE A 1 89 ? -1.477 -10.617 -0.823 1.00 97.44 89 ILE A CA 1
ATOM 699 C C . ILE A 1 89 ? -0.793 -10.212 -2.122 1.00 97.44 89 ILE A C 1
ATOM 701 O O . ILE A 1 89 ? -1.361 -9.453 -2.907 1.00 97.44 89 ILE A O 1
ATOM 705 N N . TYR A 1 90 ? 0.417 -10.699 -2.344 1.00 97.19 90 TYR A N 1
ATOM 706 C CA . TYR A 1 90 ? 1.131 -10.503 -3.592 1.00 97.19 90 TYR A CA 1
ATOM 707 C C . TYR A 1 90 ? 1.030 -11.759 -4.455 1.00 97.19 90 TYR A C 1
ATOM 709 O O . TYR A 1 90 ? 1.348 -12.859 -4.004 1.00 97.19 90 TYR A O 1
ATOM 717 N N . VAL A 1 91 ? 0.598 -11.582 -5.701 1.00 94.88 91 VAL A N 1
ATOM 718 C CA . VAL A 1 91 ? 0.469 -12.656 -6.688 1.00 94.88 91 VAL A CA 1
ATOM 719 C C . VAL A 1 91 ? 1.327 -12.303 -7.894 1.00 94.88 91 VAL A C 1
ATOM 721 O O . VAL A 1 91 ? 1.181 -11.223 -8.472 1.00 94.88 91 VAL A O 1
ATOM 724 N N . ASP A 1 92 ? 2.230 -13.203 -8.286 1.00 91.44 92 ASP A N 1
ATOM 725 C CA . ASP A 1 92 ? 3.103 -12.969 -9.436 1.00 91.44 92 ASP A CA 1
ATOM 726 C C . ASP A 1 92 ? 2.271 -12.694 -10.700 1.00 91.44 92 ASP A C 1
ATOM 728 O O . ASP A 1 92 ? 1.288 -13.371 -10.993 1.00 91.44 92 ASP A O 1
ATOM 732 N N . GLY A 1 93 ? 2.643 -11.643 -11.433 1.00 91.38 93 GLY A N 1
ATOM 733 C CA . GLY A 1 93 ? 1.931 -11.189 -12.631 1.00 91.38 93 GLY A CA 1
ATOM 734 C C . GLY A 1 93 ? 0.711 -10.289 -12.383 1.00 91.38 93 GLY A C 1
ATOM 735 O O . GLY A 1 93 ? 0.373 -9.514 -13.279 1.00 91.38 93 GLY A O 1
ATOM 736 N N . LEU A 1 94 ? 0.112 -10.312 -11.184 1.00 93.38 94 LEU A N 1
ATOM 737 C CA . LEU A 1 94 ? -0.999 -9.424 -10.787 1.00 93.38 94 LEU A CA 1
ATOM 738 C C . LEU A 1 94 ? -0.591 -8.329 -9.791 1.00 93.38 94 LEU A C 1
ATOM 740 O O . LEU A 1 94 ? -1.253 -7.296 -9.698 1.00 93.38 94 LEU A O 1
ATOM 744 N N . GLY A 1 95 ? 0.502 -8.537 -9.059 1.00 95.31 95 GLY A N 1
ATOM 745 C CA . GLY A 1 95 ? 0.989 -7.617 -8.039 1.00 95.31 95 GLY A CA 1
ATOM 746 C C . GLY A 1 95 ? 0.248 -7.756 -6.706 1.00 95.31 95 GLY A C 1
ATOM 747 O O . GLY A 1 95 ? -0.247 -8.827 -6.352 1.00 95.31 95 GLY A O 1
ATOM 748 N N . ALA A 1 96 ? 0.191 -6.663 -5.942 1.00 97.19 96 ALA A N 1
ATOM 749 C CA . ALA A 1 96 ? -0.481 -6.625 -4.646 1.00 97.19 96 ALA A CA 1
ATOM 750 C C . ALA A 1 96 ? -2.005 -6.450 -4.795 1.00 97.19 96 ALA A C 1
ATOM 752 O O . ALA A 1 96 ? -2.500 -5.436 -5.304 1.00 97.19 96 ALA A O 1
ATOM 753 N N . ILE A 1 97 ? -2.766 -7.413 -4.282 1.00 95.75 97 ILE A N 1
ATOM 754 C CA . ILE A 1 97 ? -4.231 -7.442 -4.331 1.00 95.75 97 ILE A CA 1
ATOM 755 C C . ILE A 1 97 ? -4.824 -7.468 -2.924 1.00 95.75 97 ILE A C 1
ATOM 757 O O . ILE A 1 97 ? -4.299 -8.114 -2.021 1.00 95.75 97 ILE A O 1
ATOM 761 N N . LEU A 1 98 ? -5.936 -6.756 -2.730 1.00 96.62 98 LEU A N 1
ATOM 762 C CA . LEU A 1 98 ? -6.671 -6.771 -1.467 1.00 96.62 98 LEU A CA 1
ATOM 763 C C . LEU A 1 98 ? -7.603 -7.974 -1.416 1.00 96.62 98 LEU A C 1
ATOM 765 O O . LEU A 1 98 ? -8.347 -8.226 -2.361 1.00 96.62 98 LEU A O 1
ATOM 769 N N . VAL A 1 99 ? -7.599 -8.672 -0.285 1.00 95.56 99 VAL A N 1
ATOM 770 C CA . VAL A 1 99 ? -8.468 -9.824 -0.038 1.00 95.56 99 VAL A CA 1
ATOM 771 C C . VAL A 1 99 ? -9.424 -9.546 1.120 1.00 95.56 99 VAL A C 1
ATOM 773 O O . VAL A 1 99 ? -9.142 -8.750 2.022 1.00 95.56 99 VAL A O 1
ATOM 776 N N . ASN A 1 100 ? -10.596 -10.176 1.079 1.00 91.44 100 ASN A N 1
ATOM 777 C CA . ASN A 1 100 ? -11.616 -10.074 2.120 1.00 91.44 100 ASN A CA 1
ATOM 778 C C . ASN A 1 100 ? -11.615 -11.325 3.019 1.00 91.44 100 ASN A C 1
ATOM 780 O O . ASN A 1 100 ? -10.825 -12.243 2.823 1.00 91.44 100 ASN A O 1
ATOM 784 N N . GLY A 1 101 ? -12.489 -11.352 4.030 1.00 87.62 101 GLY A N 1
ATOM 785 C CA . GLY A 1 101 ? -12.564 -12.469 4.982 1.00 87.62 101 GLY A CA 1
ATOM 786 C C . GLY A 1 101 ? -13.025 -13.798 4.376 1.00 87.62 101 GLY A C 1
ATOM 787 O O . GLY A 1 101 ? -12.762 -14.840 4.961 1.00 87.62 101 GLY A O 1
ATOM 788 N N . ASN A 1 102 ? -13.656 -13.763 3.201 1.00 90.31 102 ASN A N 1
ATOM 789 C CA . ASN A 1 102 ? -14.172 -14.945 2.507 1.00 90.31 102 ASN A CA 1
ATOM 790 C C . ASN A 1 102 ? -13.212 -15.411 1.400 1.00 90.31 102 ASN A C 1
ATOM 792 O O . ASN A 1 102 ? -13.585 -16.225 0.558 1.00 90.31 102 ASN A O 1
ATOM 796 N N . PHE A 1 103 ? -12.005 -14.847 1.347 1.00 90.69 103 PHE A N 1
ATOM 797 C CA . PHE A 1 103 ? -10.994 -15.238 0.383 1.00 90.69 103 PHE A CA 1
ATOM 798 C C . PHE A 1 103 ? -10.503 -16.655 0.681 1.00 90.69 103 PHE A C 1
ATOM 800 O O . PHE A 1 103 ? -10.018 -16.925 1.778 1.00 90.69 103 PHE A O 1
ATOM 807 N N . ASP A 1 104 ? -10.598 -17.529 -0.317 1.00 90.50 104 ASP A N 1
ATOM 808 C CA . ASP A 1 104 ? -10.003 -18.860 -0.284 1.00 90.50 104 ASP A CA 1
ATOM 809 C C . ASP A 1 104 ? -8.530 -18.784 -0.732 1.00 90.50 104 ASP A C 1
ATOM 811 O O . ASP A 1 104 ? -8.275 -18.470 -1.898 1.00 90.50 104 ASP A O 1
ATOM 815 N N . PRO A 1 105 ? -7.552 -19.099 0.141 1.00 85.31 105 PRO A N 1
ATOM 816 C CA . PRO A 1 105 ? -6.135 -19.129 -0.221 1.00 85.31 105 PRO A CA 1
ATOM 817 C C . PRO A 1 105 ? -5.786 -20.126 -1.331 1.00 85.31 105 PRO A C 1
ATOM 819 O O . PRO A 1 105 ? -4.727 -19.999 -1.938 1.00 85.31 105 PRO A O 1
ATOM 822 N N . LYS A 1 106 ? -6.645 -21.120 -1.592 1.00 87.62 106 LYS A N 1
ATOM 823 C CA . LYS A 1 106 ? -6.460 -22.102 -2.670 1.00 87.62 106 LYS A CA 1
ATOM 824 C C . LYS A 1 106 ? -6.989 -21.613 -4.015 1.00 87.62 106 LYS A C 1
ATOM 826 O O . LYS A 1 106 ? -6.766 -22.277 -5.028 1.00 87.62 106 LYS A O 1
ATOM 831 N N . LYS A 1 107 ? -7.687 -20.474 -4.045 1.00 88.38 107 LYS A N 1
ATOM 832 C CA . LYS A 1 107 ? -8.226 -19.910 -5.279 1.00 88.38 107 LYS A CA 1
ATOM 833 C C . LYS A 1 107 ? -7.084 -19.549 -6.226 1.00 88.38 107 LYS A C 1
ATOM 835 O O . LYS A 1 107 ? -6.215 -18.747 -5.892 1.00 88.38 107 LYS A O 1
ATOM 840 N N . GLN A 1 108 ? -7.127 -20.113 -7.428 1.00 88.25 108 GLN A N 1
ATOM 841 C CA . GLN A 1 108 ? -6.229 -19.726 -8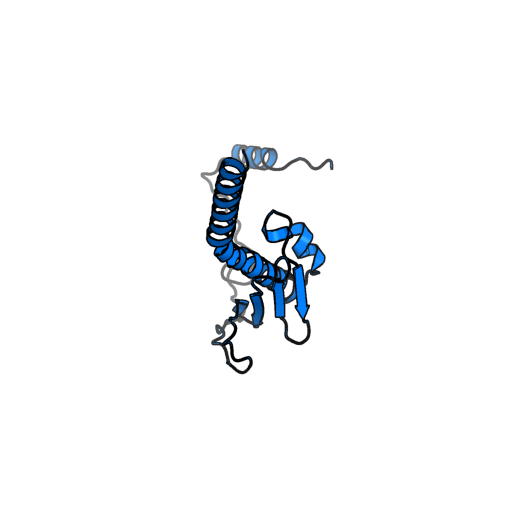.508 1.00 88.25 108 GLN A CA 1
ATOM 842 C C . GLN A 1 108 ? -6.694 -18.408 -9.134 1.00 88.25 108 GLN A C 1
ATOM 844 O O . GLN A 1 108 ? -7.892 -18.121 -9.199 1.00 88.25 108 GLN A O 1
ATOM 849 N N . PHE A 1 109 ? -5.730 -17.600 -9.564 1.00 90.25 109 PHE A N 1
ATOM 850 C CA . PHE A 1 109 ? -5.982 -16.339 -10.246 1.00 90.25 109 PHE A CA 1
ATOM 851 C C . PHE A 1 109 ? -5.690 -16.478 -11.734 1.00 90.25 109 PHE A C 1
ATOM 853 O O . PHE A 1 109 ? -4.718 -17.131 -12.111 1.00 90.25 109 PHE A O 1
ATOM 860 N N . ASP A 1 110 ? -6.479 -15.796 -12.560 1.00 90.94 110 ASP A N 1
ATOM 861 C CA . ASP A 1 110 ? -6.149 -15.611 -13.968 1.00 90.94 110 ASP A CA 1
ATOM 862 C C . ASP A 1 110 ? -4.979 -14.629 -14.069 1.00 90.94 110 ASP A C 1
ATOM 864 O O . ASP A 1 110 ? -5.096 -13.453 -13.714 1.00 90.94 110 ASP A O 1
ATOM 868 N N . ILE A 1 111 ? -3.824 -15.122 -14.511 1.00 91.62 111 ILE A N 1
ATOM 869 C CA . ILE A 1 111 ? -2.599 -14.330 -14.639 1.00 91.62 111 ILE A CA 1
ATOM 870 C C . ILE A 1 111 ? -2.408 -13.982 -16.120 1.00 91.62 111 ILE A C 1
ATOM 872 O O . ILE A 1 111 ? -2.501 -14.871 -16.971 1.00 91.62 111 ILE A O 1
ATOM 876 N N . PRO A 1 112 ? -2.121 -12.714 -16.469 1.00 89.69 112 PRO A N 1
ATOM 877 C CA . PRO A 1 112 ? -1.920 -12.330 -17.858 1.00 89.69 112 PRO A CA 1
ATOM 878 C C . PRO A 1 112 ? -0.704 -13.042 -18.460 1.00 89.69 112 PRO A C 1
ATOM 880 O O . PRO A 1 112 ? 0.405 -12.979 -17.922 1.00 89.69 112 PRO A O 1
ATOM 883 N N . TYR A 1 113 ? -0.892 -13.651 -19.631 1.00 87.56 113 TYR A N 1
ATOM 884 C CA . TYR A 1 113 ? 0.209 -14.184 -20.424 1.00 87.56 113 TYR A CA 1
ATOM 885 C C . TYR A 1 113 ? 0.977 -13.031 -21.081 1.00 87.56 113 TYR A C 1
ATOM 887 O O . TYR A 1 113 ? 0.473 -12.359 -21.981 1.00 87.56 113 TYR A O 1
ATOM 895 N N . ARG A 1 114 ? 2.208 -12.782 -20.626 1.00 83.38 114 ARG A N 1
ATOM 896 C CA . ARG A 1 114 ? 3.097 -11.781 -21.231 1.00 83.38 114 ARG A CA 1
ATOM 897 C C . ARG A 1 114 ? 4.088 -12.470 -22.157 1.00 83.38 114 ARG A C 1
ATOM 899 O O . ARG A 1 114 ? 4.958 -13.202 -21.688 1.00 83.38 114 ARG A O 1
ATOM 906 N N . ASN A 1 115 ? 3.999 -12.181 -23.453 1.00 83.44 115 ASN A N 1
ATOM 907 C CA . ASN A 1 115 ? 5.042 -12.562 -24.395 1.00 83.44 115 ASN A CA 1
ATOM 908 C C . ASN A 1 115 ? 6.290 -11.700 -24.136 1.00 83.44 115 ASN A C 1
ATOM 910 O O . ASN A 1 115 ? 6.277 -10.497 -24.388 1.00 83.44 115 ASN A O 1
ATOM 914 N N . LYS A 1 116 ? 7.346 -12.318 -23.599 1.00 80.94 116 LYS A N 1
ATOM 915 C CA . LYS A 1 116 ? 8.634 -11.669 -23.309 1.00 80.94 116 LYS A CA 1
ATOM 916 C C . LYS A 1 116 ? 9.650 -11.822 -24.446 1.00 80.94 116 LYS A C 1
ATOM 918 O O . LYS A 1 116 ? 10.817 -11.501 -24.244 1.00 80.94 116 LYS A O 1
ATOM 923 N N . ALA A 1 117 ? 9.243 -12.345 -25.605 1.00 86.19 117 ALA A N 1
ATOM 924 C CA . ALA A 1 117 ? 10.138 -12.464 -26.746 1.00 86.19 117 ALA A CA 1
ATOM 925 C C . ALA A 1 117 ? 10.663 -11.069 -27.132 1.00 86.19 117 ALA A C 1
ATOM 927 O O . ALA A 1 117 ? 9.855 -10.147 -27.306 1.00 86.19 117 ALA A O 1
ATOM 928 N N . PRO A 1 118 ? 11.991 -10.892 -27.243 1.00 82.62 118 PRO A N 1
ATOM 929 C CA . PRO A 1 118 ? 12.565 -9.610 -27.609 1.00 82.62 118 PRO A CA 1
ATOM 930 C C . PRO A 1 118 ? 12.087 -9.233 -29.010 1.00 82.62 118 PRO A C 1
ATOM 932 O O . PRO A 1 118 ? 12.171 -10.022 -29.951 1.00 82.62 118 PRO A O 1
ATOM 935 N N . LYS A 1 119 ? 11.566 -8.015 -29.145 1.00 88.81 119 LYS A N 1
ATOM 936 C CA . LYS A 1 119 ? 11.267 -7.427 -30.448 1.00 88.81 119 LYS A CA 1
ATOM 937 C C . LYS A 1 119 ? 12.466 -6.591 -30.860 1.00 88.81 119 LYS A C 1
ATOM 939 O O . LYS A 1 119 ? 12.852 -5.689 -30.118 1.00 88.81 119 LYS A O 1
ATOM 944 N N . ASN A 1 120 ? 13.012 -6.849 -32.045 1.00 92.38 120 ASN A N 1
ATOM 945 C CA . ASN A 1 120 ? 14.063 -6.027 -32.656 1.00 92.38 120 ASN A CA 1
ATOM 946 C C . ASN A 1 120 ? 13.470 -4.715 -33.199 1.00 92.38 120 ASN A C 1
ATOM 948 O O . ASN A 1 120 ? 13.575 -4.404 -34.380 1.00 92.38 120 ASN A O 1
ATOM 952 N N . LEU A 1 121 ? 12.778 -3.986 -32.328 1.00 92.50 121 LEU A N 1
ATOM 953 C CA . LEU A 1 121 ? 12.214 -2.669 -32.564 1.00 92.50 121 LEU A CA 1
ATOM 954 C C . LEU A 1 121 ? 12.853 -1.694 -31.565 1.00 92.50 121 LEU A C 1
ATOM 956 O O . LEU A 1 121 ? 13.231 -2.119 -30.468 1.00 92.50 121 LEU A O 1
ATOM 960 N N . PRO A 1 122 ? 12.962 -0.407 -31.912 1.00 92.88 122 PRO A N 1
ATOM 961 C CA . PRO A 1 122 ? 13.319 0.641 -30.962 1.00 92.88 122 PRO A CA 1
ATOM 962 C C . PRO A 1 122 ? 12.386 0.682 -29.748 1.00 92.88 122 PRO A C 1
ATOM 964 O O . PRO A 1 122 ? 11.193 0.363 -29.847 1.00 92.88 122 PRO A O 1
ATOM 967 N N . PHE A 1 123 ? 12.915 1.107 -28.601 1.00 87.31 123 PHE A N 1
ATOM 968 C CA . PHE A 1 123 ? 12.105 1.501 -27.446 1.00 87.31 123 PHE A CA 1
ATOM 969 C C . PHE A 1 123 ? 11.034 2.536 -27.869 1.00 87.31 123 PHE A C 1
ATOM 971 O O . PHE A 1 123 ? 11.346 3.417 -28.674 1.00 87.31 123 PHE A O 1
ATOM 978 N N . PRO A 1 124 ? 9.780 2.461 -27.365 1.00 90.06 124 PRO A N 1
ATOM 979 C CA . PRO A 1 124 ? 9.268 1.576 -26.305 1.00 90.06 124 PRO A CA 1
ATOM 980 C C . PRO A 1 124 ? 8.728 0.219 -26.788 1.00 90.06 124 PRO A C 1
ATOM 982 O O . PRO A 1 124 ? 8.218 -0.563 -25.985 1.00 90.06 124 PRO A O 1
ATOM 985 N N . TYR A 1 125 ? 8.804 -0.078 -28.088 1.00 88.31 125 TYR A N 1
ATOM 986 C CA . TYR A 1 125 ? 8.156 -1.257 -28.677 1.00 88.31 125 TYR A CA 1
ATOM 987 C C . TYR A 1 125 ? 9.053 -2.496 -28.757 1.00 88.31 125 TYR A C 1
ATOM 989 O O . TYR A 1 125 ? 8.560 -3.585 -29.070 1.00 88.31 125 TYR A O 1
ATOM 997 N N . GLY A 1 126 ? 10.345 -2.358 -28.473 1.00 89.38 126 GLY A N 1
ATOM 998 C CA . GLY A 1 126 ? 11.297 -3.459 -28.456 1.00 89.38 126 GLY A CA 1
ATOM 999 C C . GLY A 1 126 ? 12.532 -3.172 -27.610 1.00 89.38 126 GLY A C 1
ATOM 1000 O O . GLY A 1 126 ? 12.495 -2.342 -26.704 1.00 89.38 126 GLY A O 1
ATOM 1001 N N . VAL A 1 127 ? 13.599 -3.925 -27.873 1.00 90.75 127 VAL A N 1
ATOM 1002 C CA . VAL A 1 127 ? 14.833 -3.927 -27.067 1.00 90.75 127 VAL A CA 1
ATOM 1003 C C . VAL A 1 127 ? 15.969 -3.100 -27.673 1.00 90.75 127 VAL A C 1
ATOM 1005 O O . VAL A 1 127 ? 17.052 -3.051 -27.097 1.00 90.75 127 VAL A O 1
ATOM 1008 N N . LEU A 1 128 ? 15.757 -2.484 -28.840 1.00 92.56 128 LEU A N 1
ATOM 1009 C CA . LEU A 1 128 ? 16.754 -1.600 -29.443 1.00 92.56 128 LEU A CA 1
ATOM 1010 C C . LEU A 1 128 ? 16.722 -0.216 -28.765 1.00 92.56 128 LEU A C 1
ATOM 1012 O O . LEU A 1 128 ? 15.698 0.143 -28.173 1.00 92.56 128 LEU A O 1
ATOM 1016 N N . PRO A 1 129 ? 17.808 0.575 -28.863 1.00 91.94 129 PRO A N 1
ATOM 1017 C CA . PRO A 1 129 ? 17.829 1.949 -28.370 1.00 91.94 129 PRO A CA 1
ATOM 1018 C C . PRO A 1 129 ? 16.638 2.767 -28.876 1.00 91.94 129 PRO A C 1
ATOM 1020 O O . PRO A 1 129 ? 16.108 2.511 -29.961 1.00 91.94 129 PRO A O 1
ATOM 1023 N N . GLN A 1 130 ? 16.214 3.746 -28.080 1.00 89.50 130 GLN A N 1
ATOM 1024 C CA . GLN A 1 130 ? 15.209 4.715 -28.507 1.00 89.50 130 GLN A CA 1
ATOM 1025 C C . GLN A 1 130 ? 15.691 5.456 -29.758 1.00 89.50 130 GLN A C 1
ATOM 1027 O O . GLN A 1 130 ? 16.880 5.751 -29.887 1.00 89.50 130 GLN A O 1
ATOM 1032 N N . ILE A 1 131 ? 14.769 5.756 -30.671 1.00 85.12 131 ILE A N 1
ATOM 1033 C CA . ILE A 1 131 ? 15.069 6.699 -31.745 1.00 85.12 131 ILE A CA 1
ATOM 1034 C C . ILE A 1 131 ? 14.956 8.092 -31.132 1.00 85.12 131 ILE A C 1
ATOM 1036 O O . ILE A 1 131 ? 13.880 8.469 -30.667 1.00 85.12 131 ILE A O 1
ATOM 1040 N N . ASP A 1 132 ? 16.066 8.819 -31.109 1.00 79.06 132 ASP A N 1
ATOM 1041 C CA . ASP A 1 132 ? 16.079 10.219 -30.715 1.00 79.06 132 ASP A CA 1
ATOM 1042 C C . ASP A 1 132 ? 15.805 11.076 -31.953 1.00 79.06 132 ASP A C 1
ATOM 1044 O O . ASP A 1 132 ? 16.614 11.118 -32.883 1.00 79.06 132 ASP A O 1
ATOM 1048 N N . ASN A 1 133 ? 14.623 11.685 -31.999 1.00 82.31 133 ASN A N 1
ATOM 1049 C CA . ASN A 1 133 ? 14.255 12.614 -33.056 1.00 82.31 133 ASN A CA 1
ATOM 1050 C C . ASN A 1 133 ? 14.243 14.021 -32.467 1.00 82.31 133 ASN A C 1
ATOM 1052 O O . ASN A 1 133 ? 13.428 14.317 -31.591 1.00 82.31 133 ASN A O 1
ATOM 1056 N N . GLU A 1 134 ? 15.076 14.907 -33.010 1.00 83.00 134 GLU A N 1
ATOM 1057 C CA . GLU A 1 134 ? 14.942 16.335 -32.746 1.00 83.00 134 GLU A CA 1
ATOM 1058 C C . GLU A 1 134 ? 13.670 16.860 -33.424 1.00 83.00 134 GLU A C 1
ATOM 1060 O O . GLU A 1 134 ? 13.455 16.717 -34.633 1.00 83.00 134 GLU A O 1
ATOM 1065 N N . PHE A 1 135 ? 12.788 17.457 -32.630 1.00 88.00 135 PHE A N 1
ATOM 1066 C CA . PHE A 1 135 ? 11.568 18.074 -33.115 1.00 88.00 135 PHE A CA 1
ATOM 1067 C C . PHE A 1 135 ? 11.898 19.472 -33.634 1.00 88.00 135 PHE A C 1
ATOM 1069 O O . PHE A 1 135 ? 12.162 20.388 -32.860 1.00 88.00 135 PHE A O 1
ATOM 1076 N N . VAL A 1 136 ? 11.827 19.657 -34.954 1.00 90.94 136 VAL A N 1
ATOM 1077 C CA . VAL A 1 136 ? 12.149 20.933 -35.629 1.00 90.94 136 VAL A CA 1
ATOM 1078 C C . VAL A 1 136 ? 11.302 22.127 -35.172 1.00 90.94 136 VAL A C 1
ATOM 1080 O O . VAL A 1 136 ? 11.654 23.272 -35.427 1.00 90.94 136 VAL A O 1
ATOM 1083 N N . ASN A 1 137 ? 10.166 21.870 -34.528 1.00 93.31 137 ASN A N 1
ATOM 1084 C CA . ASN A 1 137 ? 9.227 22.877 -34.045 1.00 93.31 137 ASN A CA 1
ATOM 1085 C C . ASN A 1 137 ? 9.360 23.171 -32.541 1.00 93.31 137 ASN A C 1
ATOM 1087 O O . ASN A 1 137 ? 8.523 23.898 -32.005 1.00 93.31 137 ASN A O 1
ATOM 1091 N N . ILE A 1 138 ? 10.349 22.590 -31.855 1.00 92.81 138 ILE A N 1
ATOM 1092 C CA . ILE A 1 138 ? 10.620 22.859 -30.441 1.00 92.81 138 ILE A CA 1
ATOM 1093 C C . ILE A 1 138 ? 11.757 23.874 -30.326 1.00 92.81 138 ILE A C 1
ATOM 1095 O O . ILE A 1 138 ? 12.846 23.674 -30.859 1.00 92.81 138 ILE A O 1
ATOM 1099 N N . ASP A 1 139 ? 11.513 24.949 -29.576 1.00 94.69 139 ASP A N 1
ATOM 1100 C CA . ASP A 1 139 ? 12.578 25.828 -29.105 1.00 94.69 139 ASP A CA 1
ATOM 1101 C C . ASP A 1 139 ? 13.263 25.177 -27.897 1.00 94.69 139 ASP A C 1
ATOM 1103 O O . ASP A 1 139 ? 12.782 25.222 -26.758 1.00 94.69 139 ASP A O 1
ATOM 1107 N N . TYR A 1 140 ? 14.385 24.517 -28.167 1.00 93.62 140 TYR A N 1
ATOM 1108 C CA . TYR A 1 140 ? 15.154 23.812 -27.150 1.00 93.62 140 TYR A CA 1
ATOM 1109 C C . TYR A 1 140 ? 15.815 24.751 -26.138 1.00 93.62 140 TYR A C 1
ATOM 1111 O O . TYR A 1 140 ? 16.107 24.306 -25.030 1.00 93.62 140 TYR A O 1
ATOM 1119 N N . GLN A 1 141 ? 16.032 26.033 -26.461 1.00 95.56 141 GLN A N 1
ATOM 1120 C CA . GLN A 1 141 ? 16.558 26.982 -25.477 1.00 95.56 141 GLN A CA 1
ATOM 1121 C C . GLN A 1 141 ? 15.513 27.228 -24.391 1.00 95.56 141 GLN A C 1
ATOM 1123 O O . GLN A 1 141 ? 15.799 27.022 -23.212 1.00 95.56 141 GLN A O 1
ATOM 1128 N N . VAL A 1 142 ? 14.278 27.542 -24.793 1.00 96.50 142 VAL A N 1
ATOM 1129 C CA . VAL A 1 142 ? 13.161 27.755 -23.859 1.00 96.50 142 VAL A CA 1
ATOM 1130 C C . VAL A 1 142 ? 12.855 26.490 -23.056 1.00 96.50 142 VAL A C 1
ATOM 1132 O O . VAL A 1 142 ? 12.643 26.560 -21.844 1.00 96.50 142 VAL A O 1
ATOM 1135 N N . LEU A 1 143 ? 12.859 25.318 -23.701 1.00 94.88 143 LEU A N 1
ATOM 1136 C CA . LEU A 1 143 ? 12.647 24.045 -23.009 1.00 94.88 143 LEU A CA 1
ATOM 1137 C C . LEU A 1 143 ? 13.723 23.796 -21.946 1.00 94.88 143 LEU A C 1
ATOM 1139 O O . LEU A 1 143 ? 13.394 23.466 -20.808 1.00 94.88 143 LEU A O 1
ATOM 1143 N N . ASN A 1 144 ? 14.997 23.966 -22.301 1.00 94.25 144 ASN A N 1
ATOM 1144 C CA . ASN A 1 144 ? 16.102 23.731 -21.377 1.00 94.25 144 ASN A CA 1
ATOM 1145 C C . ASN A 1 144 ? 16.090 24.731 -20.218 1.00 94.25 144 ASN A C 1
ATOM 1147 O O . ASN A 1 144 ? 16.352 24.339 -19.084 1.00 94.25 144 ASN A O 1
ATOM 1151 N N . GLU A 1 145 ? 15.742 25.997 -20.460 1.00 95.69 145 GLU A N 1
ATOM 1152 C CA . GLU A 1 145 ? 15.536 26.978 -19.390 1.00 95.69 145 GLU A CA 1
ATOM 1153 C C . GLU A 1 145 ? 14.402 26.560 -18.449 1.00 95.69 145 GLU A C 1
ATOM 1155 O O . GLU A 1 145 ? 14.584 26.566 -17.231 1.00 95.69 145 GLU A O 1
ATOM 1160 N N . ALA A 1 146 ? 13.256 26.135 -18.988 1.00 94.94 146 ALA A N 1
ATOM 1161 C CA . ALA A 1 146 ? 12.134 25.663 -18.183 1.00 94.94 146 ALA A CA 1
ATOM 1162 C C . ALA A 1 146 ? 12.507 24.436 -17.335 1.00 94.94 146 ALA A C 1
ATOM 1164 O O . ALA A 1 146 ? 12.182 24.393 -16.149 1.00 94.94 146 ALA A O 1
ATOM 1165 N N . VAL A 1 147 ? 13.224 23.465 -17.914 1.00 93.44 147 VAL A N 1
ATOM 1166 C CA . VAL A 1 147 ? 13.713 22.278 -17.196 1.00 93.44 147 VAL A CA 1
ATOM 1167 C C . VAL A 1 147 ? 14.706 22.677 -16.105 1.00 93.44 147 VAL A C 1
ATOM 1169 O O . VAL A 1 147 ? 14.529 22.286 -14.956 1.00 93.44 147 VAL A O 1
ATOM 1172 N N . ASN A 1 148 ? 15.704 23.501 -16.423 1.00 92.25 148 ASN A N 1
ATOM 1173 C CA . ASN A 1 148 ? 16.712 23.946 -15.457 1.00 92.25 148 ASN A CA 1
ATOM 1174 C C . ASN A 1 148 ? 16.121 24.765 -14.302 1.00 92.25 148 ASN A C 1
ATOM 1176 O O . ASN A 1 148 ? 16.692 24.771 -13.217 1.00 92.25 148 ASN A O 1
ATOM 1180 N N . ASN A 1 149 ? 15.004 25.459 -14.528 1.00 92.06 149 ASN A N 1
ATOM 1181 C CA . ASN A 1 149 ? 14.284 26.191 -13.487 1.00 92.06 149 ASN A CA 1
ATOM 1182 C C . ASN A 1 149 ? 13.365 25.290 -12.646 1.00 92.06 149 ASN A C 1
ATOM 1184 O O . ASN A 1 149 ? 13.006 25.667 -11.535 1.00 92.06 149 ASN A O 1
ATOM 1188 N N . ALA A 1 150 ? 12.939 24.139 -13.174 1.00 92.69 150 ALA A N 1
ATOM 1189 C CA . ALA A 1 150 ? 12.012 23.233 -12.498 1.00 92.69 150 ALA A CA 1
ATOM 1190 C C . ALA A 1 150 ? 12.694 22.296 -11.490 1.00 92.69 150 ALA A C 1
ATOM 1192 O O . ALA A 1 150 ? 12.023 21.773 -10.602 1.00 92.69 150 ALA A O 1
ATOM 1193 N N . PHE A 1 151 ? 13.999 22.065 -11.639 1.00 88.62 151 PHE A N 1
ATOM 1194 C CA . PHE A 1 151 ? 14.783 21.231 -10.736 1.00 88.62 151 PHE A CA 1
ATOM 1195 C C . PHE A 1 151 ? 15.762 22.093 -9.947 1.00 88.62 151 PHE A C 1
ATOM 1197 O O . PHE A 1 151 ? 16.496 22.895 -10.526 1.00 88.62 151 PHE A O 1
ATOM 1204 N N . ASP A 1 152 ? 15.800 21.898 -8.630 1.00 82.19 152 ASP A N 1
ATOM 1205 C CA . ASP A 1 152 ? 16.786 22.558 -7.784 1.00 82.19 152 ASP A CA 1
ATOM 1206 C C . ASP A 1 152 ? 18.198 22.147 -8.217 1.00 82.19 152 ASP A C 1
ATOM 1208 O O . ASP A 1 152 ? 18.501 20.968 -8.435 1.00 82.19 152 ASP A O 1
ATOM 1212 N N . LYS A 1 153 ? 19.080 23.139 -8.353 1.00 75.44 153 LYS A N 1
ATOM 1213 C CA . LYS A 1 153 ? 20.511 22.895 -8.527 1.00 75.44 153 LYS A CA 1
ATOM 1214 C C . LYS A 1 153 ? 21.011 22.392 -7.183 1.00 75.44 153 LYS A C 1
ATOM 1216 O O . LYS A 1 153 ? 21.165 23.189 -6.268 1.00 75.44 153 LYS A O 1
ATOM 1221 N N . GLY A 1 154 ? 21.134 21.074 -7.056 1.00 61.28 154 GLY A N 1
ATOM 1222 C CA . GLY A 1 154 ? 21.437 20.419 -5.789 1.00 61.28 154 GLY A CA 1
ATOM 1223 C C . GLY A 1 154 ? 22.638 21.045 -5.083 1.00 61.28 154 GLY A C 1
ATOM 1224 O O . GLY A 1 154 ? 23.753 20.933 -5.578 1.00 61.28 154 GLY A O 1
ATOM 1225 N N . ASP A 1 155 ? 22.359 21.657 -3.935 1.00 59.66 155 ASP A N 1
ATOM 1226 C CA . ASP A 1 155 ? 23.282 21.965 -2.839 1.00 59.66 155 ASP A CA 1
ATOM 1227 C C . ASP A 1 155 ? 22.547 21.670 -1.506 1.00 59.66 155 ASP A C 1
ATOM 1229 O O . ASP A 1 155 ? 22.451 22.519 -0.619 1.00 59.66 155 ASP A O 1
ATOM 1233 N N . GLU A 1 156 ? 21.995 20.454 -1.380 1.00 48.12 156 GLU A N 1
ATOM 1234 C CA . GLU A 1 156 ? 21.625 19.828 -0.094 1.00 48.12 156 GLU A CA 1
ATOM 1235 C C . GLU A 1 156 ? 22.328 18.475 0.072 1.00 48.12 156 GLU A C 1
ATOM 1237 O O . GLU A 1 156 ? 22.263 17.646 -0.869 1.00 48.12 156 GLU A O 1
#